Protein AF-A0ABD3RYB1-F1 (afdb_monomer)

Sequence (89 aa):
MHIECDDNCRGGAGCSNKRIQRCKVKKVKKKRVEKGFGLFADEDIQKGEYVIKYIGKIVNKDPENEYGMKYNDFIFGLMGVRKMHLQSA

Solvent-accessible surface area (backbone atoms only — not comparable to full-atom values): 6208 Å² total; per-residue (Å²): 138,89,83,66,63,66,90,85,41,95,50,57,94,76,43,74,57,35,45,74,86,66,65,65,53,59,56,65,44,80,42,81,48,97,92,48,75,44,81,38,75,70,56,94,78,61,94,90,61,80,49,74,83,93,80,74,50,79,38,78,78,52,99,90,63,46,44,28,32,55,53,98,92,45,72,48,80,48,91,64,76,83,79,78,78,80,79,86,128

Radius of gyration: 18.2 Å; Cα contacts (8 Å, |Δi|>4): 95; chains: 1; bounding box: 52×44×37 Å

Mean predicted aligned error: 10.22 Å

Secondary structure (DSSP, 8-state):
------TT-TTGGG-STTTTTTT-PPPEEEEEETTEEEEEESS---TT--------EEEEEETTTEEEEEETTEEEEE-----------

InterPro domains:
  IPR001214 SET domain [PF00856] (36-70)
  IPR006560 AWS domain [PS51215] (1-24)
  IPR046341 SET domain superfamily [G3DSA:2.170.270.10] (1-88)
  IPR046341 SET domain superfamily [SSF82199] (1-73)
  IPR050777 SET2 Histone-Lysine N-Methyltransferase [PTHR22884] (2-61)

pLDDT: mean 78.32, std 20.53, range [32.22, 97.5]

Organism: NCBI:txid382380

Structure (mmCIF, N/CA/C/O backbone):
data_AF-A0ABD3RYB1-F1
#
_entry.id   AF-A0ABD3RYB1-F1
#
loop_
_atom_site.group_PDB
_atom_site.id
_atom_site.type_symbol
_atom_site.label_atom_id
_atom_site.label_alt_id
_atom_site.label_comp_id
_atom_site.label_asym_id
_atom_site.label_entity_id
_atom_site.label_seq_id
_atom_site.pdbx_PDB_ins_code
_atom_site.Cartn_x
_atom_site.Cartn_y
_atom_site.Cartn_z
_atom_site.occupancy
_atom_site.B_iso_or_equiv
_atom_site.auth_seq_id
_atom_site.auth_comp_id
_atom_site.auth_asym_id
_atom_site.auth_atom_id
_atom_site.pdbx_PDB_model_num
ATOM 1 N N . MET A 1 1 ? 16.882 -1.586 2.260 1.00 62.41 1 MET A N 1
ATOM 2 C CA . MET A 1 1 ? 16.288 -2.502 1.262 1.00 62.41 1 MET A CA 1
ATOM 3 C C . MET A 1 1 ? 15.298 -3.394 1.996 1.00 62.41 1 MET A C 1
ATOM 5 O O . MET A 1 1 ? 15.681 -3.939 3.020 1.00 62.41 1 MET A O 1
ATOM 9 N N . HIS A 1 2 ? 14.040 -3.473 1.555 1.00 80.19 2 HIS A N 1
ATOM 10 C CA . HIS A 1 2 ? 13.031 -4.354 2.160 1.00 80.19 2 HIS A CA 1
ATOM 11 C C . HIS A 1 2 ? 12.865 -5.577 1.253 1.00 80.19 2 HIS A C 1
ATOM 13 O O . HIS A 1 2 ? 12.518 -5.411 0.085 1.00 80.19 2 HIS A O 1
ATOM 19 N N . ILE A 1 3 ? 13.189 -6.768 1.760 1.00 90.88 3 ILE A N 1
ATOM 20 C CA . ILE A 1 3 ? 13.208 -8.020 0.992 1.00 90.88 3 ILE A CA 1
ATOM 21 C C . ILE A 1 3 ? 12.141 -8.941 1.575 1.00 90.88 3 ILE A C 1
ATOM 23 O O . ILE A 1 3 ? 12.221 -9.331 2.741 1.00 90.88 3 ILE A O 1
ATOM 27 N N . GLU A 1 4 ? 11.143 -9.279 0.765 1.00 93.94 4 GLU A N 1
ATOM 28 C CA . GLU A 1 4 ? 10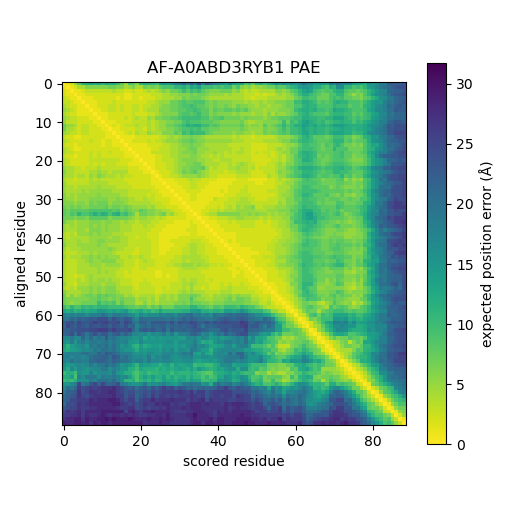.124 -10.255 1.142 1.00 93.94 4 GLU A CA 1
ATOM 29 C C . GLU A 1 4 ? 10.564 -11.684 0.810 1.00 93.94 4 GLU A C 1
ATOM 31 O O . GLU A 1 4 ? 11.404 -11.904 -0.061 1.00 93.94 4 GLU A O 1
ATOM 36 N N . CYS A 1 5 ? 9.988 -12.660 1.508 1.00 95.56 5 CYS A N 1
ATOM 37 C CA . CYS A 1 5 ? 10.236 -14.075 1.251 1.00 95.56 5 CYS A CA 1
ATOM 38 C C . CYS A 1 5 ? 9.593 -14.540 -0.065 1.00 95.56 5 CYS A C 1
ATOM 40 O O . CYS A 1 5 ? 8.514 -14.067 -0.424 1.00 95.56 5 CYS A O 1
ATOM 42 N N . ASP A 1 6 ? 10.191 -15.541 -0.711 1.00 94.00 6 ASP A N 1
ATOM 43 C CA . ASP A 1 6 ? 9.593 -16.274 -1.832 1.00 94.00 6 ASP A CA 1
ATOM 44 C C . ASP A 1 6 ? 8.555 -17.319 -1.372 1.00 94.00 6 ASP A C 1
ATOM 46 O O . ASP A 1 6 ? 8.352 -17.553 -0.174 1.00 94.00 6 ASP A O 1
ATOM 50 N N . ASP A 1 7 ? 7.875 -17.954 -2.329 1.00 92.00 7 ASP A N 1
ATOM 51 C CA . ASP A 1 7 ? 6.811 -18.948 -2.117 1.00 92.00 7 ASP A CA 1
ATOM 52 C C . ASP A 1 7 ? 7.212 -20.250 -1.434 1.00 92.00 7 ASP A C 1
ATOM 54 O O . ASP A 1 7 ? 6.380 -20.830 -0.737 1.00 92.00 7 ASP A O 1
ATOM 58 N N . ASN A 1 8 ? 8.492 -20.599 -1.448 1.00 93.50 8 ASN A N 1
ATOM 59 C CA . ASN A 1 8 ? 9.035 -21.795 -0.816 1.00 93.50 8 ASN A CA 1
ATOM 60 C C . ASN A 1 8 ? 9.627 -21.527 0.580 1.00 93.50 8 ASN A C 1
ATOM 62 O O . ASN A 1 8 ? 10.347 -22.363 1.131 1.00 93.50 8 ASN A O 1
ATOM 66 N N . CYS A 1 9 ? 9.340 -20.373 1.192 1.00 95.31 9 CYS A N 1
ATOM 67 C CA . CYS A 1 9 ? 9.851 -20.071 2.525 1.00 95.31 9 CYS A CA 1
ATOM 68 C C . CYS A 1 9 ? 9.234 -20.968 3.618 1.00 95.31 9 CYS A C 1
ATOM 70 O O . CYS A 1 9 ? 8.054 -21.323 3.585 1.00 95.31 9 CYS A O 1
ATOM 72 N N . ARG A 1 10 ? 10.012 -21.251 4.674 1.00 95.62 10 ARG A N 1
ATOM 73 C CA . ARG A 1 10 ? 9.587 -22.094 5.816 1.00 95.62 10 ARG A CA 1
ATOM 74 C C . ARG A 1 10 ? 8.346 -21.575 6.559 1.00 95.62 10 ARG A C 1
ATOM 76 O O . ARG A 1 10 ? 7.715 -22.328 7.287 1.00 95.62 10 ARG A O 1
ATOM 83 N N . GLY A 1 11 ? 7.999 -20.296 6.393 1.00 92.31 11 GLY A N 1
ATOM 84 C CA . GLY A 1 11 ? 6.819 -19.688 7.014 1.00 92.31 11 GLY A CA 1
ATOM 85 C C . GLY A 1 11 ? 5.487 -20.041 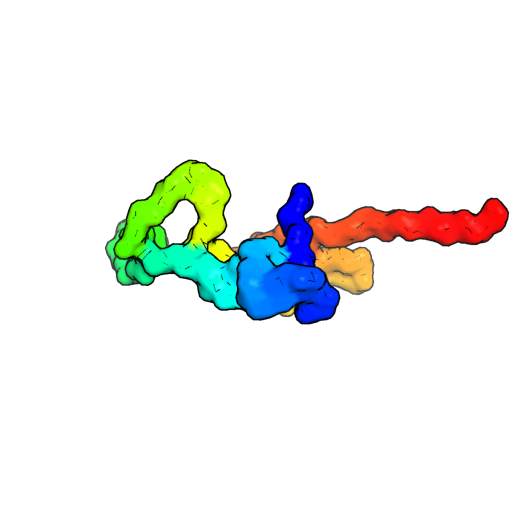6.338 1.00 92.31 11 GLY A C 1
ATOM 86 O O . GLY A 1 11 ? 4.435 -19.718 6.890 1.00 92.31 11 GLY A O 1
ATOM 87 N N . GLY A 1 12 ? 5.507 -20.658 5.150 1.00 91.25 12 GLY A N 1
ATOM 88 C CA . GLY A 1 12 ? 4.314 -21.127 4.438 1.00 91.25 12 GLY A CA 1
ATOM 89 C C . GLY A 1 12 ? 3.202 -20.075 4.294 1.00 91.25 12 GLY A C 1
ATOM 90 O O . GLY A 1 12 ? 3.444 -18.876 4.101 1.00 91.25 12 GLY A O 1
ATOM 91 N N . ALA A 1 13 ? 1.945 -20.512 4.428 1.00 89.56 13 ALA A N 1
ATOM 92 C CA . ALA A 1 13 ? 0.779 -19.627 4.369 1.00 89.56 13 ALA A CA 1
ATOM 93 C C . ALA A 1 13 ? 0.779 -18.562 5.488 1.00 89.56 13 ALA A C 1
ATOM 95 O O . ALA A 1 13 ? 0.305 -17.445 5.275 1.00 89.56 13 ALA A O 1
ATOM 96 N N . GLY A 1 14 ? 1.395 -18.842 6.639 1.00 90.94 14 GLY A N 1
ATOM 97 C CA . GLY A 1 14 ? 1.476 -17.927 7.783 1.00 90.94 14 GLY A CA 1
ATOM 98 C C . GLY A 1 14 ? 2.558 -16.844 7.690 1.00 90.94 14 GLY A C 1
ATOM 99 O O . GLY A 1 14 ? 2.583 -15.957 8.538 1.00 90.94 14 GLY A O 1
ATOM 100 N N . CYS A 1 15 ? 3.439 -16.870 6.681 1.00 93.75 15 CYS A N 1
ATOM 101 C CA . CYS A 1 15 ? 4.571 -15.943 6.600 1.00 93.75 15 CYS A CA 1
ATOM 102 C C . CYS A 1 15 ? 4.127 -14.466 6.617 1.00 93.75 15 CYS A C 1
ATOM 104 O O . CYS A 1 15 ? 3.376 -14.007 5.746 1.00 93.75 15 CYS A O 1
ATOM 106 N N . SER A 1 16 ? 4.619 -13.716 7.605 1.00 91.62 16 SER A N 1
ATOM 107 C CA . SER A 1 16 ? 4.373 -12.278 7.757 1.00 91.62 16 SER A CA 1
ATOM 108 C C . SER A 1 16 ? 5.206 -11.430 6.790 1.00 91.62 16 SER A C 1
ATOM 110 O O . SER A 1 16 ? 4.740 -10.376 6.358 1.00 91.62 16 SER A O 1
ATOM 112 N N . ASN A 1 17 ? 6.382 -11.914 6.368 1.00 93.81 17 ASN A N 1
ATOM 113 C CA . ASN A 1 17 ? 7.292 -11.238 5.433 1.00 93.81 17 ASN A CA 1
ATOM 114 C C . ASN A 1 17 ? 6.874 -11.385 3.952 1.00 93.81 17 ASN A C 1
ATOM 116 O O . ASN A 1 17 ? 7.691 -11.692 3.085 1.00 93.81 17 ASN A O 1
ATOM 120 N N . LYS A 1 18 ? 5.574 -11.244 3.679 1.00 92.88 18 LYS A N 1
ATOM 121 C CA . LYS A 1 18 ? 4.948 -11.353 2.345 1.00 92.88 18 LYS A CA 1
ATOM 122 C C . LYS A 1 18 ? 3.791 -10.372 2.161 1.00 92.88 18 LYS A C 1
ATOM 124 O O . LYS A 1 18 ? 2.846 -10.626 1.414 1.00 92.88 18 LYS A O 1
ATOM 129 N N . ARG A 1 19 ? 3.767 -9.297 2.944 1.00 90.81 19 ARG A N 1
ATOM 130 C CA . ARG A 1 19 ? 2.628 -8.378 3.014 1.00 90.81 19 ARG A CA 1
ATOM 131 C C . ARG A 1 19 ? 2.386 -7.670 1.673 1.00 90.81 19 ARG A C 1
ATOM 133 O O . ARG A 1 19 ? 1.233 -7.549 1.262 1.00 90.81 19 ARG A O 1
ATOM 140 N N . ILE A 1 20 ? 3.454 -7.235 1.006 1.00 90.81 20 ILE A N 1
ATOM 141 C CA . ILE A 1 20 ? 3.443 -6.526 -0.277 1.00 90.81 20 ILE A CA 1
ATOM 142 C C . ILE A 1 20 ? 3.021 -7.485 -1.391 1.00 90.81 20 ILE A C 1
ATOM 144 O O . ILE A 1 20 ? 2.092 -7.167 -2.131 1.00 90.81 20 ILE A O 1
ATOM 148 N N . GLN A 1 21 ? 3.634 -8.670 -1.478 1.00 89.81 21 GLN A N 1
ATOM 149 C CA . GLN A 1 21 ? 3.256 -9.707 -2.448 1.00 89.81 21 GLN A CA 1
ATOM 150 C C . GLN A 1 21 ? 1.793 -10.143 -2.298 1.00 89.81 21 GLN A C 1
ATOM 152 O O . GLN A 1 21 ? 1.093 -10.324 -3.289 1.00 89.81 21 GLN A O 1
ATOM 157 N N . ARG A 1 22 ? 1.290 -10.234 -1.062 1.00 90.75 22 ARG A N 1
ATOM 158 C CA . ARG A 1 22 ? -0.112 -10.586 -0.767 1.00 90.75 22 ARG A CA 1
ATOM 159 C C . ARG A 1 22 ? -1.084 -9.411 -0.876 1.00 90.75 22 ARG A C 1
ATOM 161 O O . ARG A 1 22 ? -2.227 -9.547 -0.452 1.00 90.75 22 ARG A O 1
ATOM 168 N N . CYS A 1 23 ? -0.641 -8.259 -1.383 1.00 88.62 23 CYS A N 1
ATOM 169 C CA . CYS A 1 23 ? -1.468 -7.064 -1.563 1.00 88.62 23 CYS A CA 1
ATOM 170 C C . CYS A 1 23 ? -2.243 -6.650 -0.294 1.00 88.62 23 CYS A C 1
ATOM 172 O O . CYS A 1 23 ? -3.355 -6.129 -0.371 1.00 88.62 23 CYS A O 1
ATOM 174 N N . LYS A 1 24 ? -1.658 -6.862 0.894 1.00 90.06 24 LYS A N 1
ATOM 175 C CA . LYS A 1 24 ? -2.263 -6.483 2.181 1.00 90.06 24 LYS A CA 1
ATOM 176 C C . LYS A 1 24 ? -2.068 -4.987 2.440 1.00 90.06 24 LYS A C 1
ATOM 178 O O . LYS A 1 24 ? -1.186 -4.575 3.202 1.00 90.06 24 LYS A O 1
ATOM 183 N N . VAL A 1 25 ? -2.885 -4.189 1.766 1.00 93.50 25 VAL A N 1
ATOM 184 C CA . VAL A 1 25 ? -2.868 -2.721 1.784 1.00 93.50 25 VAL A CA 1
ATOM 185 C C . VAL A 1 25 ? -3.761 -2.150 2.886 1.00 93.50 25 VAL A C 1
ATOM 187 O O . VAL A 1 25 ? -4.623 -2.848 3.414 1.00 93.50 25 VAL A O 1
ATOM 190 N N . LYS A 1 26 ? -3.546 -0.881 3.235 1.00 96.00 26 LYS A N 1
ATOM 191 C CA . LYS A 1 26 ? -4.438 -0.109 4.110 1.00 96.00 26 LYS A CA 1
ATOM 192 C C . LYS A 1 26 ? -5.684 0.349 3.341 1.00 96.00 26 LYS A C 1
ATOM 194 O O . LYS A 1 26 ? -5.608 0.637 2.145 1.00 96.00 26 LYS A O 1
ATOM 199 N N . LYS A 1 27 ? -6.818 0.448 4.030 1.00 96.06 27 LYS A N 1
ATOM 200 C CA . LYS A 1 27 ? -8.076 1.006 3.532 1.00 96.06 27 LYS A CA 1
ATOM 201 C C . LYS A 1 27 ? -7.904 2.495 3.273 1.00 96.06 27 LYS A C 1
ATOM 203 O O . LYS A 1 27 ? -7.414 3.250 4.114 1.00 96.06 27 LYS A O 1
ATOM 208 N N . VAL A 1 28 ? -8.310 2.911 2.082 1.00 96.06 28 VAL A N 1
ATOM 209 C CA . VAL A 1 28 ? -8.160 4.280 1.598 1.00 96.06 28 VAL A CA 1
ATOM 210 C C . VAL A 1 28 ? -9.379 4.693 0.783 1.00 96.06 28 VAL A C 1
ATOM 212 O O . VAL A 1 28 ? -10.045 3.861 0.170 1.00 96.06 28 VAL A O 1
ATOM 215 N N . LYS A 1 29 ? -9.644 5.997 0.730 1.00 96.94 29 LYS A N 1
ATOM 216 C CA . LYS A 1 29 ? -10.738 6.605 -0.031 1.00 96.94 29 LYS A CA 1
ATOM 217 C C . LYS A 1 29 ? -10.236 7.737 -0.915 1.00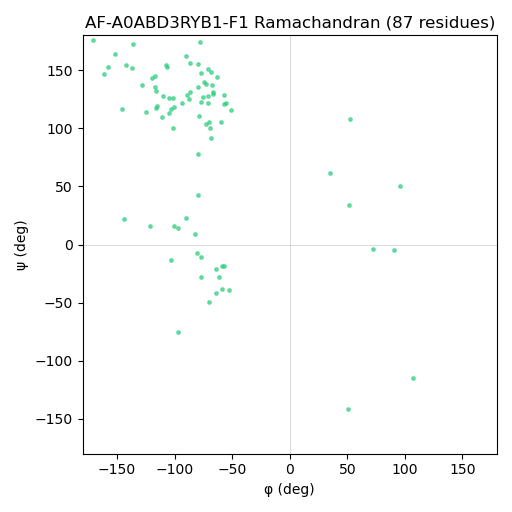 96.94 29 LYS A C 1
ATOM 219 O O . LYS A 1 29 ? -9.437 8.574 -0.494 1.00 96.94 29 LYS A O 1
ATOM 224 N N . LYS A 1 30 ? -10.732 7.777 -2.150 1.00 96.56 30 LYS A N 1
ATOM 225 C CA . LYS A 1 30 ? -10.459 8.851 -3.110 1.00 96.56 30 LYS A CA 1
ATOM 226 C C . LYS A 1 30 ? -11.458 9.986 -2.898 1.00 96.56 30 LYS A C 1
ATOM 228 O O . LYS A 1 30 ? -12.660 9.739 -2.860 1.00 96.56 30 LYS A O 1
ATOM 233 N N . LYS A 1 31 ? -10.980 11.227 -2.801 1.00 96.88 31 LYS A N 1
ATOM 234 C CA . LYS A 1 31 ? -11.839 12.421 -2.706 1.00 96.88 31 LYS A CA 1
ATOM 235 C C . LYS A 1 31 ? -11.319 13.545 -3.592 1.00 96.88 31 LYS A C 1
ATOM 237 O O . LYS A 1 31 ? -10.121 13.616 -3.863 1.00 96.88 31 LYS A O 1
ATOM 242 N N . ARG A 1 32 ? -12.222 14.413 -4.055 1.00 97.06 32 ARG A N 1
ATOM 243 C CA . ARG A 1 32 ? -11.851 15.638 -4.773 1.00 97.06 32 ARG A CA 1
ATOM 244 C C . ARG A 1 32 ? -11.254 16.642 -3.781 1.00 97.06 32 ARG A C 1
ATOM 246 O O . ARG A 1 32 ? -11.757 16.780 -2.671 1.00 97.06 32 ARG A O 1
ATOM 253 N N . VAL A 1 33 ? -10.191 17.312 -4.197 1.00 96.31 33 VAL A N 1
ATOM 254 C CA . VAL A 1 33 ? -9.508 18.405 -3.495 1.00 96.31 33 VAL A CA 1
ATOM 255 C C . VAL A 1 33 ? -9.191 19.511 -4.501 1.00 96.31 33 VAL A C 1
ATOM 257 O O . VAL A 1 33 ? -9.338 19.310 -5.709 1.00 96.31 33 VAL A O 1
ATOM 260 N N . GLU A 1 34 ? -8.713 20.660 -4.028 1.00 96.88 34 GLU A N 1
ATOM 261 C CA . GLU A 1 34 ? -8.356 21.804 -4.882 1.00 96.88 34 GLU A CA 1
ATOM 262 C C . GLU A 1 34 ? -7.395 21.417 -6.021 1.00 96.88 34 GLU A C 1
ATOM 264 O O . GLU A 1 34 ? -7.581 21.823 -7.163 1.00 96.88 34 GLU A O 1
ATOM 269 N N . LYS A 1 35 ? -6.422 20.538 -5.742 1.00 93.94 35 LYS A N 1
ATOM 270 C CA . LYS A 1 35 ? -5.423 20.049 -6.713 1.00 93.94 35 LYS A CA 1
ATOM 271 C C . LYS A 1 35 ? -5.838 18.776 -7.470 1.00 93.94 35 LYS A C 1
ATOM 273 O O . LYS A 1 35 ? -4.985 18.029 -7.941 1.00 93.94 35 LYS A O 1
ATOM 278 N N . GLY A 1 36 ? -7.137 18.486 -7.573 1.00 95.00 36 GLY A N 1
ATOM 279 C CA . GLY A 1 36 ? -7.654 17.315 -8.288 1.00 95.00 36 GLY A CA 1
ATOM 280 C C . GLY A 1 36 ? -8.185 16.237 -7.349 1.00 95.00 36 GLY A C 1
ATOM 281 O O . GLY A 1 36 ? -9.195 16.449 -6.685 1.00 95.00 36 GLY A O 1
ATOM 282 N N . PHE A 1 37 ? -7.561 15.058 -7.319 1.00 94.31 37 PHE A N 1
ATOM 283 C CA . PHE A 1 37 ? -7.969 13.964 -6.432 1.00 94.31 37 PHE A CA 1
ATOM 284 C C . PHE A 1 37 ? -6.878 13.641 -5.416 1.00 94.31 37 PHE A C 1
ATOM 286 O O . PHE A 1 37 ? -5.722 13.457 -5.780 1.00 94.31 37 PHE A O 1
ATOM 293 N N . GLY A 1 38 ? -7.278 13.526 -4.152 1.00 94.75 38 GLY A N 1
ATOM 294 C CA . GLY A 1 38 ? -6.444 13.041 -3.060 1.00 94.75 38 GLY A CA 1
ATOM 295 C C . GLY A 1 38 ? -6.850 11.632 -2.635 1.00 94.75 38 GLY A C 1
ATOM 296 O O . GLY A 1 38 ? -8.014 11.238 -2.774 1.00 94.75 38 GLY A O 1
ATOM 297 N N . LEU A 1 39 ? -5.883 10.889 -2.102 1.00 95.31 39 LEU A N 1
ATOM 298 C CA . LEU A 1 39 ? -6.104 9.606 -1.446 1.00 95.31 39 LEU A CA 1
ATOM 299 C C . LEU A 1 39 ? -5.991 9.807 0.068 1.00 95.31 39 LEU A C 1
ATOM 30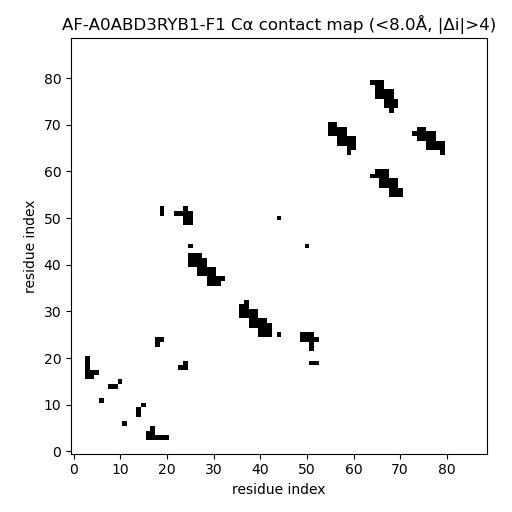1 O O . LEU A 1 39 ? -5.003 10.355 0.5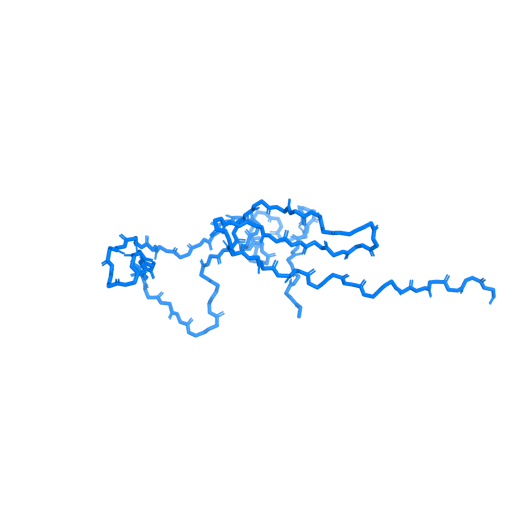47 1.00 95.31 39 LEU A O 1
ATOM 305 N N . PHE A 1 40 ? -7.012 9.384 0.806 1.00 96.44 40 PHE A N 1
ATOM 306 C CA . PHE A 1 40 ? -7.125 9.576 2.251 1.00 96.44 40 PHE A CA 1
ATOM 307 C C . PHE A 1 40 ? -7.204 8.221 2.941 1.00 96.44 40 PHE A C 1
ATOM 309 O O . PHE A 1 40 ? -7.857 7.319 2.421 1.00 96.44 40 PHE A O 1
ATOM 316 N N . ALA A 1 41 ? -6.588 8.085 4.112 1.00 97.00 41 ALA A N 1
ATOM 317 C CA . ALA A 1 41 ? -6.742 6.888 4.929 1.00 97.00 41 ALA A CA 1
ATOM 318 C C . ALA A 1 41 ? -8.204 6.717 5.384 1.00 97.00 41 ALA A C 1
ATOM 320 O O . ALA A 1 41 ? -8.916 7.695 5.637 1.00 97.00 41 ALA A O 1
ATOM 321 N N . ASP A 1 42 ? -8.648 5.465 5.445 1.00 97.50 42 ASP A N 1
ATOM 322 C CA . ASP A 1 42 ? -9.952 5.055 5.981 1.00 97.50 42 ASP A CA 1
ATOM 323 C C . ASP A 1 42 ? -9.805 4.066 7.152 1.00 97.50 42 ASP A C 1
ATOM 325 O O . ASP A 1 42 ? -10.742 3.380 7.544 1.00 97.50 42 ASP A O 1
ATOM 329 N N . GLU A 1 43 ? -8.595 3.991 7.698 1.00 97.19 43 GLU A N 1
ATOM 330 C CA . GLU A 1 43 ? -8.224 3.316 8.936 1.00 97.19 43 GLU A CA 1
ATOM 331 C C . GLU A 1 43 ? -7.006 4.034 9.539 1.00 97.19 43 GLU A C 1
ATOM 333 O O . GLU A 1 43 ? -6.323 4.789 8.837 1.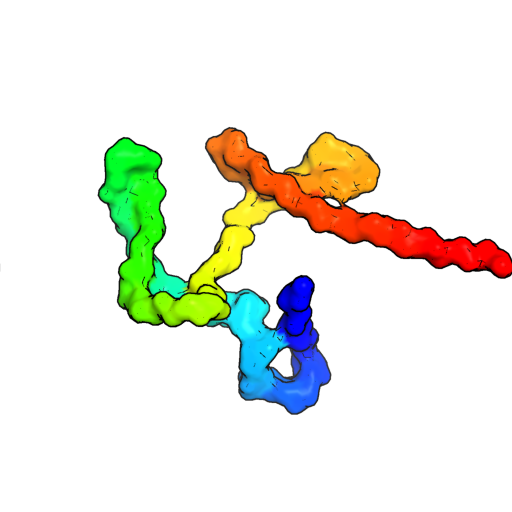00 97.19 43 GLU A O 1
ATOM 338 N N . ASP A 1 44 ? -6.715 3.783 10.815 1.00 97.50 44 ASP A N 1
ATOM 339 C CA . ASP A 1 44 ? -5.520 4.324 11.459 1.00 97.50 44 ASP A CA 1
ATOM 340 C C . ASP A 1 44 ? -4.243 3.702 10.870 1.00 97.50 44 ASP A C 1
ATOM 342 O O . ASP A 1 44 ? -4.139 2.492 10.632 1.00 97.50 44 ASP A O 1
ATOM 346 N N . ILE A 1 45 ? -3.243 4.553 10.633 1.00 96.62 45 ILE A N 1
ATOM 347 C CA . ILE A 1 45 ? -1.940 4.157 10.096 1.00 96.62 45 ILE A CA 1
ATOM 348 C C . ILE A 1 45 ? -0.865 4.642 11.059 1.00 96.62 45 ILE A C 1
ATOM 350 O O . ILE A 1 45 ? -0.652 5.845 11.221 1.00 96.62 45 ILE A O 1
ATOM 354 N N . GLN A 1 46 ? -0.171 3.701 11.688 1.00 96.50 46 GLN A N 1
ATOM 355 C CA . GLN A 1 46 ? 0.941 4.004 12.577 1.00 96.50 46 GLN A CA 1
ATOM 356 C C . GLN A 1 46 ? 2.215 4.304 11.782 1.00 96.50 46 GLN A C 1
ATOM 358 O O . GLN A 1 46 ? 2.418 3.850 10.650 1.00 96.50 46 GLN A O 1
ATOM 363 N N . LYS A 1 47 ? 3.121 5.071 12.395 1.00 95.62 47 LYS A N 1
ATOM 364 C CA . LYS A 1 47 ? 4.420 5.390 11.798 1.00 95.62 47 LYS A CA 1
ATOM 365 C C . LYS A 1 47 ? 5.186 4.100 11.478 1.00 95.62 47 LYS A C 1
ATOM 367 O O . LYS A 1 47 ? 5.386 3.262 12.348 1.00 95.62 47 LYS A O 1
ATOM 372 N N . GLY A 1 48 ? 5.657 3.984 10.236 1.00 90.31 48 GLY A N 1
ATOM 373 C CA . GLY A 1 48 ? 6.410 2.820 9.758 1.00 90.31 48 GLY A CA 1
ATOM 374 C C . GLY A 1 48 ? 5.546 1.711 9.152 1.00 90.31 48 GLY A C 1
ATOM 375 O O . GLY A 1 48 ? 6.096 0.762 8.595 1.00 90.31 48 GLY A O 1
ATOM 376 N N . GLU A 1 49 ? 4.216 1.824 9.191 1.00 91.81 49 GLU A N 1
ATOM 377 C CA . GLU A 1 49 ? 3.355 0.856 8.521 1.00 91.81 49 GLU A CA 1
ATOM 378 C C . GLU A 1 49 ? 3.345 1.031 6.999 1.00 91.81 49 GLU A C 1
ATOM 380 O O . GLU A 1 49 ? 3.254 2.131 6.454 1.00 91.81 49 GLU A O 1
ATOM 385 N N . TYR A 1 50 ? 3.354 -0.100 6.296 1.00 90.38 50 TYR A N 1
ATOM 386 C CA . TYR A 1 50 ? 3.103 -0.140 4.862 1.00 90.38 50 TYR A CA 1
ATOM 387 C C . TYR A 1 50 ? 1.648 0.251 4.542 1.00 90.38 50 TYR A C 1
ATOM 389 O O . TYR A 1 50 ? 0.711 -0.297 5.135 1.00 90.38 50 TYR A O 1
ATOM 397 N N . VAL A 1 51 ? 1.474 1.164 3.578 1.00 93.50 51 VAL A N 1
ATOM 398 C CA . VAL A 1 51 ? 0.164 1.660 3.120 1.00 93.50 51 VAL A CA 1
ATOM 399 C C . VAL A 1 51 ? -0.295 0.914 1.867 1.00 93.50 51 VAL A C 1
ATOM 401 O O . VAL A 1 51 ? -1.166 0.052 1.947 1.00 93.50 51 VAL A O 1
ATOM 404 N N . ILE A 1 52 ? 0.290 1.228 0.710 1.00 92.50 52 ILE A N 1
ATOM 405 C CA . ILE A 1 52 ? -0.024 0.618 -0.585 1.00 92.50 52 ILE A CA 1
ATOM 406 C C . ILE A 1 52 ? 1.160 0.786 -1.544 1.00 92.50 52 ILE A C 1
ATOM 408 O O . ILE A 1 52 ? 1.953 1.718 -1.412 1.00 92.50 52 ILE A O 1
ATOM 412 N N . LYS A 1 53 ? 1.300 -0.125 -2.510 1.00 87.81 53 LYS A N 1
ATOM 413 C CA . LYS A 1 53 ? 2.320 -0.055 -3.562 1.00 87.81 53 LYS A CA 1
ATOM 414 C C . LYS A 1 53 ? 1.876 0.925 -4.646 1.00 87.81 53 LYS A C 1
ATOM 416 O O . LYS A 1 53 ? 0.750 0.845 -5.127 1.00 87.81 53 LYS A O 1
ATOM 421 N N . TYR A 1 54 ? 2.793 1.781 -5.087 1.00 86.38 54 TYR A N 1
ATOM 422 C CA . TYR A 1 54 ? 2.608 2.530 -6.324 1.00 86.38 54 TYR A CA 1
ATOM 423 C C . TYR A 1 54 ? 2.734 1.582 -7.524 1.00 86.38 54 TYR A C 1
ATOM 425 O O . TYR A 1 54 ? 3.754 0.908 -7.688 1.00 86.38 54 TYR A O 1
ATOM 433 N N . ILE A 1 55 ? 1.688 1.509 -8.342 1.00 84.06 55 ILE A N 1
ATOM 434 C CA . ILE A 1 55 ? 1.630 0.671 -9.542 1.00 84.06 55 ILE A CA 1
ATOM 435 C C . ILE A 1 55 ? 1.477 1.557 -10.776 1.00 84.06 55 ILE A C 1
ATOM 437 O O . ILE A 1 55 ? 0.824 2.596 -10.729 1.00 84.06 55 ILE A O 1
ATOM 441 N N . GLY A 1 56 ? 2.081 1.144 -11.884 1.00 82.38 56 GLY A N 1
ATOM 442 C CA . GLY A 1 56 ? 2.043 1.886 -13.136 1.00 82.38 56 GLY A CA 1
ATOM 443 C C . GLY A 1 56 ? 2.634 1.073 -14.280 1.00 82.38 56 GLY A C 1
ATOM 444 O O . GLY A 1 56 ? 3.121 -0.042 -14.081 1.00 82.38 56 GLY A O 1
ATOM 445 N N . LYS A 1 57 ? 2.578 1.636 -15.489 1.00 79.81 57 LYS A N 1
ATOM 446 C CA . LYS A 1 57 ? 3.233 1.053 -16.659 1.00 79.81 57 LYS A CA 1
ATOM 447 C C . LYS A 1 57 ? 4.729 1.338 -16.589 1.00 79.81 57 LYS A C 1
ATOM 449 O O . LYS A 1 57 ? 5.126 2.504 -16.588 1.00 79.81 57 LYS A O 1
ATOM 454 N N . ILE A 1 58 ? 5.531 0.278 -16.612 1.00 81.00 58 ILE A N 1
ATOM 455 C CA . ILE A 1 58 ? 6.977 0.387 -16.801 1.00 81.00 58 ILE A CA 1
ATOM 456 C C . ILE A 1 58 ? 7.234 0.785 -18.257 1.00 81.00 58 ILE A C 1
ATOM 458 O O . ILE A 1 58 ? 6.722 0.162 -19.188 1.00 81.00 58 ILE A O 1
ATOM 462 N N . VAL A 1 59 ? 8.012 1.840 -18.445 1.00 75.62 59 VAL A N 1
ATOM 463 C CA . VAL A 1 59 ? 8.540 2.300 -19.723 1.00 75.62 59 VAL A CA 1
ATOM 464 C C . VAL A 1 59 ? 10.059 2.216 -19.674 1.00 75.62 59 VAL A C 1
ATOM 466 O O . VAL A 1 59 ? 10.681 2.594 -18.683 1.00 75.62 59 VAL A O 1
ATOM 469 N N . ASN A 1 60 ? 10.654 1.706 -20.742 1.00 70.88 60 ASN A N 1
ATOM 470 C CA . ASN A 1 60 ? 12.098 1.735 -20.914 1.00 70.88 60 ASN A CA 1
ATOM 471 C C . ASN A 1 60 ? 12.467 3.047 -21.620 1.00 70.88 60 ASN A C 1
ATOM 473 O O . ASN A 1 60 ? 11.823 3.381 -22.619 1.00 70.88 60 ASN A O 1
ATOM 477 N N . LYS A 1 61 ? 13.423 3.813 -21.081 1.00 66.06 61 LYS A N 1
ATOM 478 C CA . LYS A 1 61 ? 13.847 5.086 -21.687 1.00 66.06 61 LYS A CA 1
ATOM 479 C C . LYS A 1 61 ? 15.176 5.014 -22.441 1.00 66.06 61 LYS A C 1
ATOM 481 O O . LYS A 1 61 ? 15.416 5.926 -23.221 1.00 66.06 61 LYS A O 1
ATOM 486 N N . ASP A 1 62 ? 15.974 3.958 -22.285 1.00 63.69 62 ASP A N 1
ATOM 487 C CA . ASP A 1 62 ? 17.282 3.841 -22.944 1.00 63.69 62 ASP A CA 1
ATOM 488 C C . ASP A 1 62 ? 17.778 2.370 -22.973 1.00 63.69 62 ASP A C 1
ATOM 490 O O . ASP A 1 62 ? 17.486 1.622 -22.030 1.00 63.69 62 ASP A O 1
ATOM 494 N N . PRO A 1 63 ? 18.512 1.915 -24.015 1.00 53.91 63 PRO A N 1
ATOM 495 C CA . PRO A 1 63 ? 19.017 0.540 -24.112 1.00 53.91 63 PRO A CA 1
ATOM 496 C C . PRO A 1 63 ? 19.901 0.047 -22.949 1.00 53.91 63 PRO A C 1
ATOM 498 O O . PRO A 1 63 ? 20.038 -1.167 -22.792 1.00 53.91 63 PRO A O 1
ATOM 501 N N . GLU A 1 64 ? 20.481 0.930 -22.124 1.00 57.22 64 GLU A N 1
ATOM 502 C CA . GLU A 1 64 ? 21.473 0.559 -21.093 1.00 57.22 64 GLU A CA 1
ATOM 503 C C . GLU A 1 64 ? 20.958 0.434 -19.637 1.00 57.22 64 GLU A C 1
ATOM 505 O O . GLU A 1 64 ? 21.760 0.248 -18.719 1.00 57.22 64 GLU A O 1
ATOM 510 N N . ASN A 1 65 ? 19.633 0.342 -19.431 1.00 54.59 65 ASN A N 1
ATOM 511 C CA . ASN A 1 65 ? 18.924 -0.025 -18.176 1.00 54.59 65 ASN A CA 1
ATOM 512 C C . ASN A 1 65 ? 18.417 1.116 -17.271 1.00 54.59 65 ASN A C 1
ATOM 514 O O . ASN A 1 65 ? 18.563 1.041 -16.048 1.00 54.59 65 ASN A O 1
ATOM 518 N N . GLU A 1 66 ? 17.698 2.101 -17.814 1.00 58.03 66 GLU A N 1
ATOM 519 C CA . GLU A 1 66 ? 16.825 2.942 -16.980 1.00 58.03 66 GLU A CA 1
ATOM 520 C C . GLU A 1 66 ? 15.344 2.578 -17.174 1.00 58.03 66 GLU A C 1
ATOM 522 O O . GLU A 1 66 ? 14.747 2.789 -18.234 1.00 58.03 66 GLU A O 1
ATOM 527 N N . TYR A 1 67 ? 14.730 2.038 -16.116 1.00 57.72 67 TYR A N 1
ATOM 528 C CA . TYR A 1 67 ? 13.294 1.777 -16.071 1.00 57.72 67 TYR A CA 1
ATOM 529 C C . TYR A 1 67 ? 12.576 2.967 -15.427 1.00 57.72 67 TYR A C 1
ATOM 531 O O . TYR A 1 67 ? 12.823 3.319 -14.274 1.00 57.72 67 TYR A O 1
ATOM 539 N N . GLY A 1 68 ? 11.644 3.575 -16.156 1.00 60.50 68 GLY A N 1
ATOM 540 C CA . GLY A 1 68 ? 10.729 4.585 -15.629 1.00 60.50 68 GLY A CA 1
ATOM 541 C C . GLY A 1 68 ? 9.316 4.027 -15.492 1.00 60.50 68 GLY A C 1
ATOM 542 O O . GLY A 1 68 ? 8.929 3.121 -16.218 1.00 60.50 68 GLY A O 1
ATOM 543 N N . MET A 1 69 ? 8.500 4.572 -14.597 1.00 57.72 69 MET A N 1
ATOM 544 C CA . MET A 1 69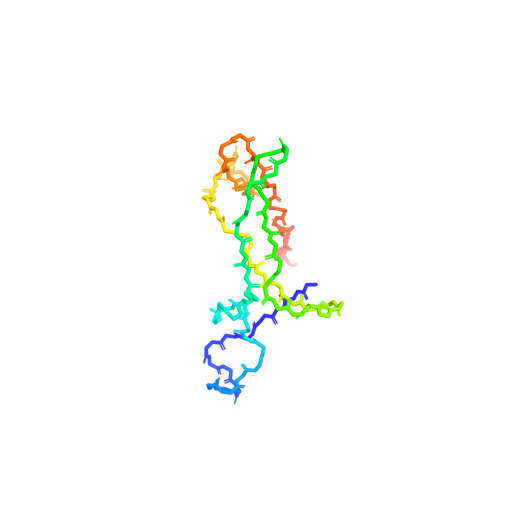 ? 7.043 4.383 -14.633 1.00 57.72 69 MET A CA 1
ATOM 545 C C . MET A 1 69 ? 6.408 5.638 -15.233 1.00 57.72 69 MET A C 1
ATOM 547 O O . MET A 1 69 ? 6.684 6.722 -14.727 1.00 57.72 69 MET A O 1
ATOM 551 N N . LYS A 1 70 ? 5.580 5.524 -16.285 1.00 52.22 70 LYS A N 1
ATOM 552 C CA . LYS A 1 70 ? 4.901 6.681 -16.917 1.00 52.22 70 LYS A CA 1
ATOM 553 C C . LYS A 1 70 ? 3.395 6.658 -16.644 1.00 5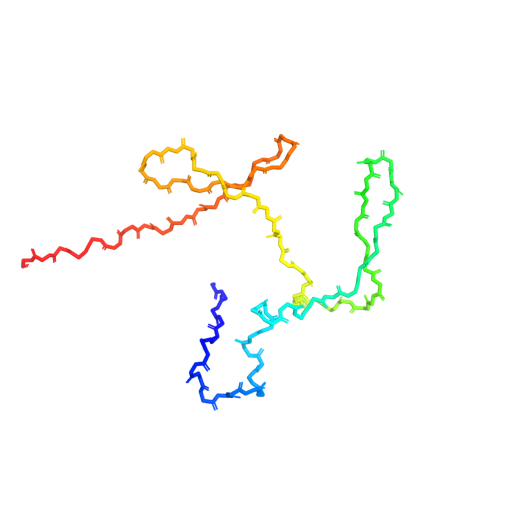2.22 70 LYS A C 1
ATOM 555 O O . LYS A 1 70 ? 2.738 5.663 -16.950 1.00 52.22 70 LYS A O 1
ATOM 560 N N . TYR A 1 71 ? 2.841 7.764 -16.143 1.00 52.66 71 TYR A N 1
ATOM 561 C CA . TYR A 1 71 ? 1.394 7.969 -16.004 1.00 52.66 71 TYR A CA 1
ATOM 562 C C . TYR A 1 71 ? 1.028 9.445 -16.223 1.00 52.66 71 TYR A C 1
ATOM 564 O O . TYR A 1 71 ? 1.472 10.274 -15.440 1.00 52.66 71 TYR A O 1
ATOM 572 N N . ASN A 1 72 ? 0.236 9.770 -17.258 1.00 55.72 72 ASN A N 1
ATOM 573 C CA . ASN A 1 72 ? -0.247 11.132 -17.581 1.00 55.72 72 ASN A CA 1
ATOM 574 C C . ASN A 1 72 ? 0.779 12.243 -17.262 1.00 55.72 72 ASN A C 1
ATOM 576 O O . ASN A 1 72 ? 0.549 13.070 -16.386 1.00 55.72 72 ASN A O 1
ATOM 580 N N . ASP A 1 73 ? 1.934 12.183 -17.931 1.00 60.19 73 ASP A N 1
ATOM 581 C CA . ASP A 1 73 ? 3.087 13.099 -17.820 1.00 60.19 73 ASP A CA 1
ATOM 582 C C . ASP A 1 73 ? 3.948 13.026 -16.547 1.00 60.19 73 ASP A C 1
ATOM 584 O O . ASP A 1 73 ? 5.023 13.621 -16.502 1.00 60.19 73 ASP A O 1
ATOM 588 N N . PHE A 1 74 ? 3.589 12.198 -15.564 1.00 57.16 74 PHE A N 1
ATOM 589 C CA . PHE A 1 74 ? 4.467 11.878 -14.438 1.00 57.16 74 PHE A CA 1
ATOM 590 C C . PHE A 1 74 ? 5.380 10.698 -14.776 1.00 57.16 74 PHE A C 1
ATOM 592 O O . PHE A 1 74 ? 4.910 9.619 -15.151 1.00 57.16 74 PHE A O 1
ATOM 599 N N . ILE A 1 75 ? 6.692 10.906 -14.631 1.00 59.47 75 ILE A N 1
ATOM 600 C CA . ILE A 1 75 ? 7.712 9.866 -14.768 1.00 59.47 75 ILE A CA 1
ATOM 601 C C . ILE A 1 75 ? 8.388 9.670 -13.419 1.00 59.47 75 ILE A C 1
ATOM 603 O O . ILE A 1 75 ? 9.002 10.592 -12.890 1.00 59.47 75 ILE A O 1
ATOM 607 N N . PHE A 1 76 ? 8.280 8.460 -12.876 1.00 61.25 76 PHE A N 1
ATOM 608 C CA . PHE A 1 76 ? 9.020 8.062 -11.683 1.00 61.25 76 PHE A CA 1
ATOM 609 C C . PHE A 1 76 ? 10.225 7.215 -12.100 1.00 61.25 76 PHE A C 1
ATOM 611 O O . PHE A 1 76 ? 10.042 6.162 -12.715 1.00 61.25 76 PHE A O 1
ATOM 618 N N . GLY A 1 77 ? 11.440 7.678 -11.800 1.00 61.41 77 GLY A N 1
ATOM 619 C CA . GLY A 1 77 ? 12.673 6.943 -12.092 1.00 61.41 77 GLY A CA 1
ATOM 620 C C . GLY A 1 77 ? 12.872 5.785 -11.115 1.00 61.41 77 GLY A C 1
ATOM 621 O O . GLY A 1 77 ? 12.828 5.982 -9.899 1.00 61.41 77 GLY A O 1
ATOM 622 N N . LEU A 1 78 ? 13.086 4.573 -11.630 1.00 61.97 78 LEU A N 1
ATOM 623 C CA . LEU A 1 78 ? 13.491 3.419 -10.832 1.00 61.97 78 LEU A CA 1
ATOM 624 C C . LEU A 1 78 ? 14.995 3.209 -11.020 1.00 61.97 78 LEU A C 1
ATOM 626 O O . LEU A 1 78 ? 15.439 2.643 -12.015 1.00 61.97 78 LEU A O 1
ATOM 630 N N . MET A 1 79 ? 15.787 3.657 -10.048 1.00 49.22 79 MET A N 1
ATOM 631 C CA . MET A 1 79 ? 17.232 3.415 -10.031 1.00 49.22 79 MET A CA 1
ATOM 632 C C . MET A 1 79 ? 17.492 1.938 -9.695 1.00 49.22 79 MET A C 1
ATOM 634 O O . MET A 1 79 ? 17.345 1.521 -8.544 1.00 49.22 79 MET A O 1
ATOM 638 N N . GLY A 1 80 ? 17.843 1.137 -10.704 1.00 50.50 80 GLY A N 1
ATOM 639 C CA . GLY A 1 80 ? 18.127 -0.293 -10.579 1.00 50.50 80 GLY A CA 1
ATOM 640 C C . GLY A 1 80 ? 19.606 -0.633 -10.787 1.00 50.50 80 GLY A C 1
ATOM 641 O O . GLY A 1 80 ? 20.087 -0.605 -11.906 1.00 50.50 80 GLY A O 1
ATOM 642 N N . VAL A 1 81 ? 20.269 -1.018 -9.688 1.00 43.25 81 VAL A N 1
ATOM 643 C CA . VAL A 1 81 ? 21.433 -1.927 -9.562 1.00 43.25 81 VAL A CA 1
ATOM 644 C C . VAL A 1 81 ? 22.675 -1.632 -10.430 1.00 43.25 81 VAL A C 1
ATOM 646 O O . VAL A 1 81 ? 22.733 -1.960 -11.611 1.00 43.25 81 VAL A O 1
ATOM 649 N N . ARG A 1 82 ? 23.760 -1.145 -9.799 1.00 39.03 82 ARG A N 1
ATOM 650 C CA . ARG A 1 82 ? 25.115 -1.255 -10.374 1.00 39.03 82 ARG A CA 1
ATOM 651 C C . ARG A 1 82 ? 25.390 -2.733 -10.663 1.00 39.03 82 ARG A C 1
ATOM 653 O O . ARG A 1 82 ? 25.341 -3.540 -9.735 1.00 39.03 82 ARG A O 1
ATOM 660 N N . LYS A 1 83 ? 25.687 -3.087 -11.919 1.00 36.09 83 LYS A N 1
ATOM 661 C CA . LYS A 1 83 ? 26.241 -4.404 -12.260 1.00 36.09 83 LYS A CA 1
ATOM 662 C C . LYS A 1 83 ? 27.446 -4.653 -11.350 1.00 36.09 83 LYS A C 1
ATOM 664 O O . LYS A 1 83 ? 28.438 -3.936 -11.433 1.00 36.09 83 LYS A O 1
ATOM 669 N N . MET A 1 84 ? 27.362 -5.660 -10.485 1.00 35.50 84 MET A N 1
ATOM 670 C CA . MET A 1 84 ? 28.557 -6.242 -9.894 1.00 35.50 84 ME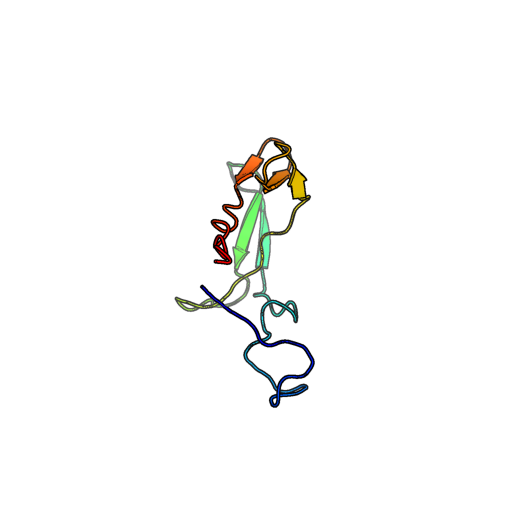T A CA 1
ATOM 671 C C . MET A 1 84 ? 29.256 -6.969 -11.040 1.00 35.50 84 MET A C 1
ATOM 673 O O . MET A 1 84 ? 28.804 -8.027 -11.474 1.00 35.50 84 MET A O 1
ATOM 677 N N . HIS A 1 85 ? 30.281 -6.340 -11.619 1.00 32.22 85 HIS A N 1
ATOM 678 C CA . HIS A 1 85 ? 31.182 -7.032 -12.525 1.00 32.22 85 HIS A CA 1
ATOM 679 C C . HIS A 1 85 ? 31.820 -8.174 -11.741 1.00 32.22 85 HIS A C 1
ATOM 681 O O . HIS A 1 85 ? 32.677 -7.952 -10.890 1.00 32.22 85 HIS A O 1
ATOM 687 N N . LEU A 1 86 ? 31.379 -9.398 -12.023 1.00 38.72 86 LEU A N 1
ATOM 688 C CA . LEU A 1 86 ? 32.188 -10.574 -11.776 1.00 38.72 86 LEU A CA 1
ATOM 689 C C . LEU A 1 86 ? 33.348 -10.482 -12.774 1.00 38.72 86 LEU A C 1
ATOM 691 O O . LEU A 1 86 ? 33.208 -10.863 -13.933 1.00 38.72 86 LEU A O 1
ATOM 695 N N . GLN A 1 87 ? 34.457 -9.873 -12.356 1.00 35.12 87 GLN A N 1
ATOM 696 C CA . GLN A 1 87 ? 35.719 -10.071 -13.052 1.00 35.12 87 GLN A CA 1
ATOM 697 C C . GLN A 1 87 ? 36.144 -11.508 -12.762 1.00 35.12 87 GLN A C 1
ATOM 699 O O . GLN A 1 87 ? 36.508 -11.856 -11.643 1.00 35.12 87 GLN A O 1
ATOM 704 N N . SER A 1 88 ? 35.987 -12.357 -13.771 1.00 38.50 88 SER A N 1
ATOM 705 C CA . SER A 1 88 ? 36.671 -13.636 -13.870 1.00 38.50 88 SER A CA 1
ATOM 706 C C . SER A 1 88 ? 38.094 -13.363 -14.355 1.00 38.50 88 SER A C 1
ATOM 708 O O . SER A 1 88 ? 38.254 -12.939 -15.499 1.00 38.50 88 SER A O 1
ATOM 710 N N . ALA A 1 89 ? 39.083 -13.567 -13.487 1.00 34.00 89 ALA A N 1
ATOM 711 C CA . ALA A 1 89 ? 40.448 -14.016 -13.783 1.00 34.00 89 ALA A CA 1
ATOM 712 C C . ALA A 1 89 ? 41.185 -14.226 -12.455 1.00 34.00 89 ALA A C 1
ATOM 714 O O . ALA A 1 89 ? 41.252 -13.253 -11.672 1.00 34.00 89 ALA A O 1
#

Foldseek 3Di:
DQDADDCPDPCHPNDPSCCQVVQVAFDWDWDQDPVGIDIGGPDDDDPPDHHGDDDADWDDDDPPDWIWGDDPHDTDTDDDDDPPPPPDD